Protein AF-A0A7M1T3M4-F1 (afdb_monomer_lite)

pLDDT: mean 90.88, std 13.57, range [42.56, 98.0]

Foldseek 3Di:
DALVVLLVVLQVDDPQVLLVVLLVPAPDPDDDPVVVSNQVSSLVSLVVVVQAAPPQRDPNTGDSPARWDRDPRYIDGPDPPPPPDDD

Secondary structure (DSSP, 8-state):
--HHHHHHHHTTS-HHHHHHHHHHHTT-----HHHHHHHHHHHHHHHHTT-B-TTTEETTEE--SS-EEEETTEEEE----------

Sequence (87 aa):
MTYEEYRAKLRPLTNEELIGKINQEVGKPGWVAARGRYLSALRETVLERGIDGGEAVKTTGLSLKYKVKLVGNRIVQLKESGEFGQI

Radius of gyration: 13.98 Å; chains: 1; bounding box: 34×33×37 Å

Structure (mmCIF, N/CA/C/O backbone):
data_AF-A0A7M1T3M4-F1
#
_entry.id   AF-A0A7M1T3M4-F1
#
loop_
_atom_site.group_PDB
_atom_site.id
_atom_site.type_symbol
_atom_site.label_atom_id
_atom_site.label_alt_id
_atom_site.label_comp_id
_atom_site.label_asym_id
_atom_site.label_entity_id
_atom_site.label_seq_id
_atom_site.pdbx_PDB_ins_code
_atom_site.Cartn_x
_atom_site.Cartn_y
_atom_site.Cartn_z
_atom_site.occupancy
_atom_site.B_iso_or_equiv
_atom_site.auth_seq_id
_atom_site.auth_comp_id
_atom_site.auth_asym_id
_atom_site.auth_atom_id
_atom_site.pdbx_PDB_model_num
ATOM 1 N N . MET A 1 1 ? 13.211 2.787 -11.242 1.00 83.69 1 MET A N 1
ATOM 2 C CA . MET A 1 1 ? 12.533 1.526 -10.905 1.00 83.69 1 MET A CA 1
ATOM 3 C C . MET A 1 1 ? 11.253 1.416 -11.717 1.00 83.69 1 MET A C 1
ATOM 5 O O . MET A 1 1 ? 10.493 2.387 -11.803 1.00 83.69 1 MET A O 1
ATOM 9 N N . THR A 1 2 ? 11.075 0.295 -12.397 1.00 95.81 2 THR A N 1
ATOM 10 C CA . THR A 1 2 ? 9.900 -0.041 -13.198 1.00 95.81 2 THR A CA 1
ATOM 11 C C . THR A 1 2 ? 8.806 -0.635 -12.310 1.00 95.81 2 THR A C 1
ATOM 13 O O . THR A 1 2 ? 9.020 -0.916 -11.132 1.00 95.81 2 THR A O 1
ATOM 16 N N . TYR A 1 3 ? 7.611 -0.798 -12.872 1.00 95.38 3 TYR A N 1
ATOM 17 C CA . TYR A 1 3 ? 6.505 -1.476 -12.197 1.00 95.38 3 TYR A CA 1
ATOM 18 C C . TYR A 1 3 ? 6.865 -2.928 -11.816 1.00 95.38 3 TYR A C 1
ATOM 20 O O . TYR A 1 3 ? 6.665 -3.321 -10.668 1.00 95.38 3 TYR A O 1
ATOM 28 N N . GLU A 1 4 ? 7.485 -3.681 -12.730 1.00 96.19 4 GLU A N 1
ATOM 29 C CA . GLU A 1 4 ? 7.885 -5.078 -12.497 1.00 96.19 4 GLU A CA 1
ATOM 30 C C . GLU A 1 4 ? 8.943 -5.216 -11.396 1.00 96.19 4 GLU A C 1
ATOM 32 O O . GLU A 1 4 ? 8.868 -6.110 -10.555 1.00 96.19 4 GLU A O 1
ATOM 37 N N . GLU A 1 5 ? 9.899 -4.287 -11.326 1.00 96.94 5 GLU A N 1
ATOM 38 C CA . GLU A 1 5 ? 10.897 -4.278 -10.252 1.00 96.94 5 GLU A CA 1
ATOM 39 C C . GLU A 1 5 ? 10.260 -4.025 -8.877 1.00 96.94 5 GLU A C 1
ATOM 41 O O . GLU A 1 5 ? 10.686 -4.611 -7.879 1.00 96.94 5 GLU A O 1
ATOM 46 N N . TYR A 1 6 ? 9.226 -3.177 -8.800 1.00 97.50 6 TYR A N 1
ATOM 47 C CA . TYR A 1 6 ? 8.467 -2.992 -7.562 1.00 97.50 6 TYR A CA 1
ATOM 48 C C . TYR A 1 6 ? 7.672 -4.246 -7.199 1.00 97.50 6 TYR A C 1
ATOM 50 O O . TYR A 1 6 ? 7.726 -4.682 -6.052 1.00 97.50 6 TYR A O 1
ATOM 58 N N . ARG A 1 7 ? 6.994 -4.868 -8.167 1.00 96.00 7 ARG A N 1
ATOM 59 C CA . ARG A 1 7 ? 6.266 -6.132 -7.975 1.00 96.00 7 ARG A CA 1
ATOM 60 C C . ARG A 1 7 ? 7.164 -7.238 -7.441 1.00 96.00 7 ARG A C 1
ATOM 62 O O . ARG A 1 7 ? 6.824 -7.866 -6.442 1.00 96.00 7 ARG A O 1
ATOM 69 N N . ALA A 1 8 ? 8.336 -7.428 -8.045 1.00 96.12 8 ALA A N 1
ATOM 70 C CA . ALA A 1 8 ? 9.309 -8.423 -7.607 1.00 96.12 8 ALA A CA 1
ATOM 71 C C . ALA A 1 8 ? 9.735 -8.217 -6.142 1.00 96.12 8 ALA A C 1
ATOM 73 O O . ALA A 1 8 ? 9.897 -9.190 -5.408 1.00 96.12 8 ALA A O 1
ATOM 74 N N . LYS A 1 9 ? 9.852 -6.958 -5.696 1.00 96.75 9 LYS A N 1
ATOM 75 C CA . LYS A 1 9 ? 10.184 -6.605 -4.306 1.00 96.75 9 LYS A CA 1
ATOM 76 C C . LYS A 1 9 ? 9.018 -6.747 -3.331 1.00 96.75 9 LYS A C 1
ATOM 78 O O . LYS A 1 9 ? 9.253 -7.014 -2.159 1.00 96.75 9 LYS A O 1
ATOM 83 N N . LEU A 1 10 ? 7.785 -6.547 -3.789 1.00 97.25 10 LEU A N 1
ATOM 84 C CA . LEU A 1 10 ? 6.584 -6.645 -2.955 1.00 97.25 10 LEU A CA 1
ATOM 85 C C . LEU A 1 10 ? 6.096 -8.089 -2.799 1.00 97.25 10 LEU A C 1
ATOM 87 O O . LEU A 1 10 ? 5.558 -8.443 -1.754 1.00 97.25 10 LEU A O 1
ATOM 91 N N . ARG A 1 11 ? 6.316 -8.941 -3.806 1.00 95.19 11 ARG A N 1
ATOM 92 C CA . ARG A 1 11 ? 5.891 -10.346 -3.804 1.00 95.19 11 ARG A CA 1
ATOM 93 C C . ARG A 1 11 ? 6.325 -11.147 -2.564 1.00 95.19 11 ARG A C 1
ATOM 95 O O . ARG A 1 11 ? 5.457 -11.835 -2.033 1.00 95.19 11 ARG A O 1
ATOM 102 N N . PRO A 1 12 ? 7.584 -11.077 -2.082 1.00 97.25 12 PRO A N 1
ATOM 103 C CA . PRO A 1 12 ? 8.018 -11.859 -0.923 1.00 97.25 12 PRO A CA 1
ATOM 104 C C . PRO A 1 12 ? 7.527 -11.317 0.427 1.00 97.25 12 PRO A C 1
ATOM 106 O O . PRO A 1 12 ? 7.732 -11.982 1.434 1.00 97.25 12 PRO A O 1
ATOM 109 N N . LEU A 1 13 ? 6.909 -10.130 0.475 1.00 97.69 13 LEU A N 1
ATOM 110 C CA . LEU A 1 13 ? 6.455 -9.538 1.736 1.00 97.69 13 LEU A CA 1
ATOM 111 C C . LEU A 1 13 ? 5.284 -10.320 2.334 1.00 97.69 13 LEU A C 1
ATOM 113 O O . LEU A 1 13 ? 4.397 -10.776 1.613 1.00 97.69 13 LEU A O 1
ATOM 117 N N . THR A 1 14 ? 5.209 -10.385 3.655 1.00 97.38 14 THR A N 1
ATOM 118 C CA . THR A 1 14 ? 4.004 -10.809 4.380 1.00 97.38 14 THR A CA 1
ATOM 119 C C . THR A 1 14 ? 2.848 -9.831 4.152 1.00 97.38 14 THR A C 1
ATOM 121 O O . THR A 1 14 ? 3.019 -8.735 3.604 1.00 97.38 14 THR A O 1
ATOM 124 N N . ASN A 1 15 ? 1.634 -10.224 4.534 1.00 96.81 15 ASN A N 1
ATOM 125 C CA . ASN A 1 15 ? 0.477 -9.343 4.406 1.00 96.81 15 ASN A CA 1
ATOM 126 C C . ASN A 1 15 ? 0.617 -8.120 5.322 1.00 96.81 15 ASN A C 1
ATOM 128 O O . ASN A 1 15 ? 0.333 -7.000 4.906 1.00 96.81 15 ASN A O 1
ATOM 132 N N . GLU A 1 16 ? 1.135 -8.310 6.530 1.00 96.19 16 GLU A N 1
ATOM 133 C CA . GLU A 1 16 ? 1.395 -7.259 7.509 1.00 96.19 16 GLU A CA 1
ATOM 134 C C . GLU A 1 16 ? 2.419 -6.247 6.979 1.00 96.19 16 GLU A C 1
ATOM 136 O O . GLU A 1 16 ? 2.207 -5.035 7.063 1.00 96.19 16 GLU A O 1
ATOM 141 N N . GLU A 1 17 ? 3.502 -6.725 6.362 1.00 98.00 17 GLU A N 1
ATOM 142 C CA . GLU A 1 17 ? 4.502 -5.860 5.732 1.00 98.00 17 GLU A CA 1
ATOM 143 C C . GLU A 1 17 ? 3.926 -5.091 4.542 1.00 98.00 17 GLU A C 1
ATOM 145 O O . GLU A 1 17 ? 4.201 -3.898 4.394 1.00 98.00 17 GLU A O 1
ATOM 150 N N . LEU A 1 18 ? 3.097 -5.738 3.716 1.00 97.69 18 LEU A N 1
ATOM 151 C CA . LEU A 1 18 ? 2.410 -5.093 2.597 1.00 97.69 18 LEU A CA 1
ATOM 152 C C . LEU A 1 18 ? 1.504 -3.950 3.084 1.00 97.69 18 LEU A C 1
ATOM 154 O O . LEU A 1 18 ? 1.556 -2.843 2.542 1.00 97.69 18 LEU A O 1
ATOM 158 N N . ILE A 1 19 ? 0.739 -4.176 4.156 1.00 97.62 19 ILE A N 1
ATOM 159 C CA . ILE A 1 19 ? -0.044 -3.127 4.824 1.00 97.62 19 ILE A CA 1
ATOM 160 C C . ILE A 1 19 ? 0.860 -2.014 5.360 1.00 97.62 19 ILE A C 1
ATOM 162 O O . ILE A 1 19 ? 0.564 -0.830 5.176 1.00 97.62 19 ILE A O 1
ATOM 166 N N . GLY A 1 20 ? 1.992 -2.368 5.969 1.00 97.75 20 GLY A N 1
ATOM 167 C CA . GLY A 1 20 ? 3.004 -1.411 6.409 1.00 97.75 20 GLY A CA 1
ATOM 168 C C . GLY A 1 20 ? 3.487 -0.508 5.270 1.00 97.75 20 GLY A C 1
ATOM 169 O O . GLY A 1 20 ? 3.564 0.710 5.441 1.00 97.75 20 GLY A O 1
ATOM 170 N N . LYS A 1 21 ? 3.737 -1.070 4.080 1.00 97.94 21 LYS A N 1
ATOM 171 C CA . LYS A 1 21 ? 4.128 -0.306 2.884 1.00 97.94 21 LYS A CA 1
ATOM 172 C C . LYS A 1 21 ? 3.040 0.646 2.396 1.00 97.94 21 LYS A C 1
ATOM 174 O O . LYS A 1 21 ? 3.368 1.771 2.027 1.00 97.94 21 LYS A O 1
ATOM 179 N N . ILE A 1 22 ? 1.769 0.243 2.432 1.00 96.94 22 ILE A N 1
ATOM 180 C CA . ILE A 1 22 ? 0.646 1.138 2.103 1.00 96.94 22 ILE A CA 1
ATOM 181 C C . ILE A 1 22 ? 0.589 2.297 3.105 1.00 96.94 22 ILE A C 1
ATOM 183 O O . ILE A 1 22 ? 0.517 3.460 2.711 1.00 96.94 22 ILE A O 1
ATOM 187 N N . ASN A 1 23 ? 0.702 2.002 4.400 1.00 97.56 23 ASN 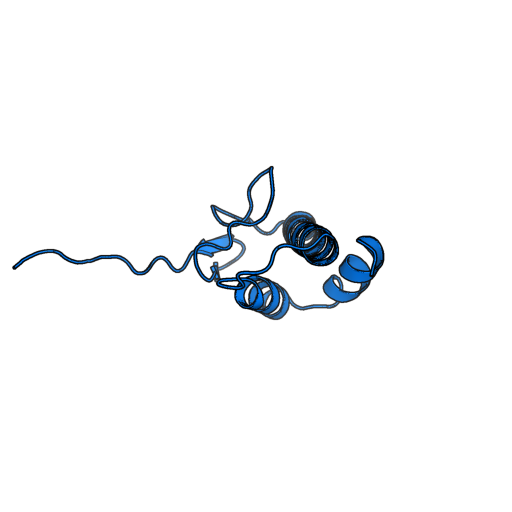A N 1
ATOM 188 C CA . ASN A 1 23 ? 0.672 3.013 5.457 1.00 97.56 23 ASN A CA 1
ATOM 189 C C . ASN A 1 23 ? 1.837 4.003 5.390 1.00 97.56 23 ASN A C 1
ATOM 191 O O . ASN A 1 23 ? 1.664 5.163 5.755 1.00 97.56 23 ASN A O 1
ATOM 195 N N . GLN A 1 24 ? 3.002 3.577 4.895 1.00 96.94 24 GLN A N 1
ATOM 196 C CA . GLN A 1 24 ? 4.130 4.471 4.629 1.00 96.94 24 GLN A CA 1
ATOM 197 C C . GLN A 1 24 ? 3.834 5.494 3.524 1.00 96.94 24 GLN A C 1
ATOM 199 O O . GLN A 1 24 ? 4.518 6.509 3.458 1.00 96.94 24 GLN A O 1
ATOM 204 N N . GLU A 1 25 ? 2.854 5.255 2.649 1.00 96.19 25 GLU A N 1
ATOM 205 C CA . GLU A 1 25 ? 2.484 6.178 1.570 1.00 96.19 25 GLU A CA 1
ATOM 206 C C . GLU A 1 25 ? 1.401 7.192 1.962 1.00 96.19 25 GLU A C 1
ATOM 208 O O . GLU A 1 25 ? 1.215 8.191 1.259 1.00 96.19 25 GLU A O 1
ATOM 213 N N . VAL A 1 26 ? 0.715 6.974 3.085 1.00 94.25 26 VAL A N 1
ATOM 214 C CA . VAL A 1 26 ? -0.301 7.887 3.627 1.00 94.25 26 VAL A CA 1
ATOM 215 C C . VAL A 1 26 ? 0.361 9.183 4.099 1.00 94.25 26 VAL A C 1
ATOM 217 O O . VAL A 1 26 ? 1.364 9.160 4.807 1.00 94.25 26 VAL A O 1
ATOM 220 N N . GLY A 1 27 ? -0.193 10.329 3.694 1.00 89.12 27 GLY A N 1
ATOM 221 C CA . GLY A 1 27 ? 0.310 11.655 4.079 1.00 89.12 27 GLY A CA 1
ATOM 222 C C . GLY A 1 27 ? 1.545 12.144 3.312 1.00 89.12 27 GLY A C 1
ATOM 223 O O . GLY A 1 27 ? 1.993 13.263 3.546 1.00 89.12 27 GLY A O 1
ATOM 224 N N . LYS A 1 28 ? 2.092 11.364 2.366 1.00 92.75 28 LYS A N 1
ATOM 225 C CA . LYS A 1 28 ? 3.200 11.831 1.516 1.00 92.75 28 LYS A CA 1
ATOM 226 C C . LYS A 1 28 ? 2.704 12.841 0.463 1.00 92.75 28 LYS A C 1
ATOM 228 O O . LYS A 1 28 ? 1.891 12.455 -0.387 1.00 92.75 28 LYS A O 1
ATOM 233 N N . PRO A 1 29 ? 3.219 14.090 0.454 1.00 84.75 29 PRO A N 1
ATOM 234 C CA . PRO A 1 29 ? 2.687 15.172 -0.382 1.00 84.75 29 PRO A CA 1
ATOM 235 C C . PRO A 1 29 ? 3.123 15.100 -1.855 1.00 84.75 29 PRO A C 1
ATOM 237 O O . PRO A 1 29 ? 2.440 15.624 -2.728 1.00 84.75 29 PRO A O 1
ATOM 240 N N . GLY A 1 30 ? 4.251 14.448 -2.159 1.00 86.75 30 GLY A N 1
ATOM 241 C CA . GLY A 1 30 ? 4.841 14.458 -3.503 1.00 86.75 30 GLY A CA 1
ATOM 242 C C . GLY A 1 30 ? 4.238 13.423 -4.454 1.00 86.75 30 GLY A C 1
ATOM 243 O O . GLY A 1 30 ? 4.163 12.238 -4.123 1.00 86.75 30 GLY A O 1
ATOM 244 N N . TRP A 1 31 ? 3.869 13.842 -5.667 1.00 88.94 31 TRP A N 1
ATOM 245 C CA . TRP A 1 31 ? 3.454 12.945 -6.748 1.00 88.94 31 TRP A CA 1
ATOM 246 C C . TRP A 1 31 ? 4.515 12.899 -7.849 1.00 88.94 31 TRP A C 1
ATOM 248 O O . TRP A 1 31 ? 4.821 13.909 -8.473 1.00 88.94 31 TRP A O 1
ATOM 258 N N . VAL A 1 32 ? 5.076 11.714 -8.095 1.00 93.44 32 VAL A N 1
ATOM 259 C CA . VAL A 1 32 ? 6.048 11.471 -9.171 1.00 93.44 32 VAL A CA 1
ATOM 260 C C . VAL A 1 32 ? 5.716 10.165 -9.883 1.00 93.44 32 VAL A C 1
ATOM 262 O O . VAL A 1 32 ? 5.130 9.259 -9.288 1.00 93.44 32 VAL A O 1
ATOM 265 N N . ALA A 1 33 ? 6.138 10.024 -11.142 1.00 94.75 33 ALA A N 1
ATOM 266 C CA . ALA A 1 33 ? 5.842 8.837 -11.951 1.00 94.75 33 ALA A CA 1
ATOM 267 C C . ALA A 1 33 ? 6.293 7.522 -11.283 1.00 94.75 33 ALA A C 1
ATOM 269 O O . ALA A 1 33 ? 5.579 6.522 -11.330 1.00 94.75 33 ALA A O 1
ATOM 270 N N . ALA A 1 34 ? 7.449 7.528 -10.608 1.00 95.06 34 ALA A N 1
ATOM 271 C CA . ALA A 1 34 ? 7.931 6.370 -9.854 1.00 95.06 34 ALA A CA 1
ATOM 272 C C . ALA A 1 34 ? 6.980 5.976 -8.708 1.00 95.06 34 ALA A C 1
ATOM 274 O O . ALA A 1 34 ? 6.712 4.792 -8.519 1.00 95.06 34 ALA A O 1
ATOM 275 N N . ARG A 1 35 ? 6.414 6.962 -7.999 1.00 95.19 35 ARG A N 1
ATOM 276 C CA . ARG A 1 35 ? 5.423 6.735 -6.940 1.00 95.19 35 ARG A CA 1
ATOM 277 C C . ARG A 1 35 ? 4.138 6.153 -7.518 1.00 95.19 35 ARG A C 1
ATOM 279 O O . ARG A 1 35 ? 3.631 5.187 -6.968 1.00 95.19 35 ARG A O 1
ATOM 286 N N . GLY A 1 36 ? 3.665 6.667 -8.654 1.00 95.12 36 GLY A N 1
ATOM 287 C CA . GLY A 1 36 ? 2.505 6.101 -9.352 1.00 95.12 36 GLY A CA 1
ATOM 288 C C . GLY A 1 36 ? 2.684 4.609 -9.654 1.00 95.12 36 GLY A C 1
ATOM 289 O O . GLY A 1 36 ? 1.845 3.800 -9.272 1.00 95.12 36 GLY A O 1
ATOM 290 N N . ARG A 1 37 ? 3.831 4.223 -10.233 1.00 96.25 37 ARG A N 1
ATOM 291 C CA . ARG A 1 37 ? 4.156 2.808 -10.506 1.00 96.25 37 ARG A CA 1
ATOM 292 C C . ARG A 1 37 ? 4.222 1.964 -9.234 1.00 96.25 37 ARG A C 1
ATOM 294 O O . ARG A 1 37 ? 3.734 0.839 -9.233 1.00 96.25 37 ARG A O 1
ATOM 301 N N . TYR A 1 38 ? 4.812 2.497 -8.166 1.00 97.38 38 TYR A N 1
ATOM 302 C CA . TYR A 1 38 ? 4.901 1.808 -6.880 1.00 97.38 38 TYR A CA 1
ATOM 303 C C . TYR A 1 38 ? 3.521 1.567 -6.253 1.00 97.38 38 TYR A C 1
ATOM 305 O O . TYR A 1 38 ? 3.236 0.463 -5.797 1.00 97.38 38 TYR A O 1
ATOM 313 N N . LEU A 1 39 ? 2.637 2.567 -6.286 1.00 96.75 39 LEU A N 1
ATOM 314 C CA . LEU A 1 39 ? 1.266 2.447 -5.784 1.00 96.75 39 LEU A CA 1
ATOM 315 C C . LEU A 1 39 ? 0.437 1.460 -6.612 1.00 96.75 39 LEU A C 1
ATOM 317 O O . LEU A 1 39 ? -0.316 0.675 -6.036 1.00 96.75 39 LEU A O 1
ATOM 321 N N . SER A 1 40 ? 0.603 1.449 -7.938 1.00 96.38 40 SER A N 1
ATOM 322 C CA . SER A 1 40 ? -0.004 0.425 -8.793 1.00 96.38 40 SER A CA 1
ATOM 323 C C . SER A 1 40 ? 0.505 -0.971 -8.434 1.00 96.38 40 SER A C 1
ATOM 325 O O . SER A 1 40 ? -0.294 -1.886 -8.290 1.00 96.38 40 SER A O 1
ATOM 327 N N . ALA A 1 41 ? 1.811 -1.137 -8.212 1.00 97.56 41 ALA A N 1
ATOM 328 C CA . ALA A 1 41 ? 2.376 -2.419 -7.793 1.00 97.56 41 ALA A CA 1
ATOM 329 C C . ALA A 1 41 ? 1.805 -2.893 -6.444 1.00 97.56 41 ALA A C 1
ATOM 331 O O . ALA A 1 41 ? 1.405 -4.048 -6.335 1.00 97.56 41 ALA A O 1
ATOM 332 N N . LEU A 1 42 ? 1.688 -2.001 -5.450 1.00 97.69 42 LEU A N 1
ATOM 333 C CA . LEU A 1 42 ? 1.044 -2.307 -4.166 1.00 97.69 42 LEU A CA 1
ATOM 334 C C . LEU A 1 42 ? -0.408 -2.758 -4.349 1.00 97.69 42 LEU A C 1
ATOM 336 O O . LEU A 1 42 ? -0.807 -3.770 -3.777 1.00 97.69 42 LEU A O 1
ATOM 340 N N . ARG A 1 43 ? -1.186 -2.029 -5.160 1.00 97.25 43 ARG A N 1
ATOM 341 C CA . ARG A 1 43 ? -2.578 -2.370 -5.472 1.00 97.25 43 ARG A CA 1
ATOM 342 C C . ARG A 1 43 ? -2.690 -3.772 -6.058 1.00 97.25 43 ARG A C 1
ATOM 344 O O . ARG A 1 43 ? -3.471 -4.574 -5.559 1.00 97.25 43 ARG A O 1
ATOM 351 N N . GLU A 1 44 ? -1.923 -4.055 -7.103 1.00 96.31 44 GLU A N 1
ATOM 352 C CA . GLU A 1 44 ? -2.005 -5.342 -7.789 1.00 96.31 44 GLU A CA 1
ATOM 353 C C . GLU A 1 44 ? -1.568 -6.489 -6.876 1.00 96.31 44 GLU A C 1
ATOM 355 O O . GLU A 1 44 ? -2.230 -7.516 -6.843 1.00 96.31 44 GLU A O 1
ATOM 360 N N . THR A 1 45 ? -0.530 -6.308 -6.052 1.00 96.69 45 THR A N 1
ATOM 361 C CA . THR A 1 45 ? -0.127 -7.339 -5.082 1.00 96.69 45 THR A CA 1
ATOM 362 C C . THR A 1 45 ? -1.216 -7.630 -4.043 1.00 96.69 45 THR A C 1
ATOM 364 O O . THR A 1 45 ? -1.366 -8.779 -3.639 1.00 96.69 45 THR A O 1
ATOM 367 N N . VAL A 1 46 ? -2.001 -6.632 -3.618 1.00 96.56 46 VAL A N 1
ATOM 368 C CA . VAL A 1 46 ? -3.166 -6.860 -2.740 1.00 96.56 46 VAL A CA 1
ATOM 369 C C . VAL A 1 46 ? -4.227 -7.703 -3.456 1.00 96.56 46 VAL A C 1
ATOM 371 O O . VAL A 1 46 ? -4.711 -8.684 -2.892 1.00 96.56 46 VAL A O 1
ATOM 374 N N . LEU A 1 47 ? -4.557 -7.355 -4.703 1.00 95.19 47 LEU A N 1
ATOM 375 C CA . LEU A 1 47 ? -5.586 -8.046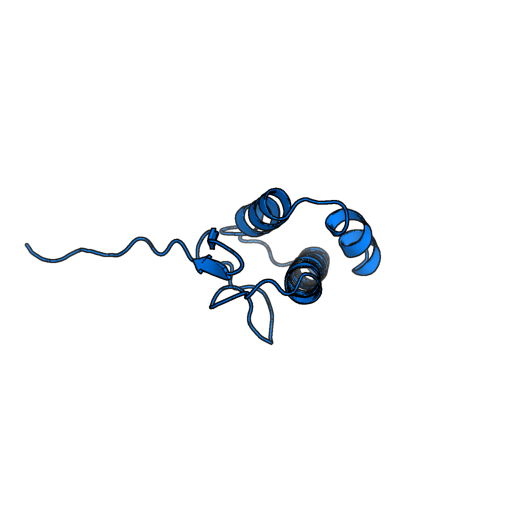 -5.486 1.00 95.19 47 LEU A CA 1
ATOM 376 C C . LEU A 1 47 ? -5.191 -9.482 -5.847 1.00 95.19 47 LEU A C 1
ATOM 378 O O . LEU A 1 47 ? -6.006 -10.390 -5.719 1.00 95.19 47 LEU A O 1
ATOM 382 N N . GLU A 1 48 ? -3.936 -9.709 -6.232 1.00 95.94 48 GLU A N 1
ATOM 383 C CA . GLU A 1 48 ? -3.410 -11.044 -6.551 1.00 95.94 48 GLU A CA 1
ATOM 384 C C . GLU A 1 48 ? -3.448 -12.003 -5.365 1.00 95.94 48 GLU A C 1
ATOM 386 O O . GLU A 1 48 ? -3.590 -13.209 -5.546 1.00 95.94 48 GLU A O 1
ATOM 391 N N . ARG A 1 49 ? -3.340 -11.472 -4.144 1.00 95.12 49 ARG A N 1
ATOM 392 C CA . ARG A 1 49 ? -3.450 -12.258 -2.910 1.00 95.12 49 ARG A CA 1
ATOM 393 C C . ARG A 1 49 ? -4.897 -12.552 -2.517 1.00 95.12 49 ARG A C 1
ATOM 395 O O . ARG A 1 49 ? -5.117 -13.179 -1.487 1.00 95.12 49 ARG A O 1
ATOM 402 N N . GLY A 1 50 ? -5.877 -12.084 -3.293 1.00 95.56 50 GLY A N 1
ATOM 403 C CA . GLY A 1 50 ? -7.295 -12.227 -2.971 1.00 95.56 50 GLY A CA 1
ATOM 404 C C . GLY A 1 50 ? -7.712 -11.455 -1.718 1.00 95.56 50 GLY A C 1
ATOM 405 O O . GLY A 1 50 ? -8.728 -11.790 -1.112 1.00 95.56 50 GLY A O 1
ATOM 406 N N . ILE A 1 51 ? -6.934 -10.448 -1.305 1.00 96.44 51 ILE A N 1
ATOM 407 C CA . ILE A 1 51 ? -7.264 -9.602 -0.158 1.00 96.44 51 ILE A CA 1
ATOM 408 C C . ILE A 1 51 ? -8.376 -8.646 -0.582 1.00 96.44 51 ILE A C 1
ATOM 410 O O . ILE A 1 51 ? -8.257 -7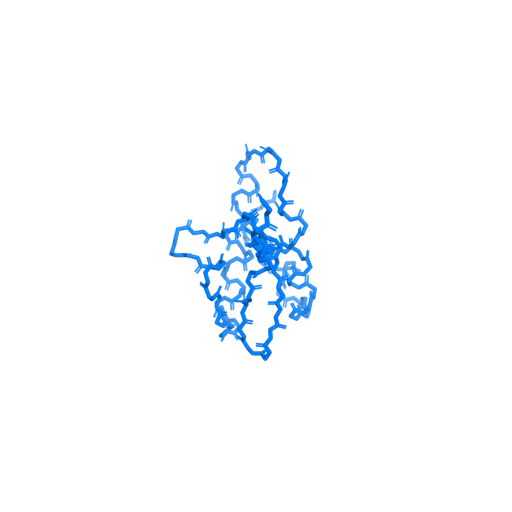.916 -1.569 1.00 96.44 51 ILE A O 1
ATOM 414 N N . ASP A 1 52 ? -9.449 -8.609 0.199 1.00 96.56 52 ASP A N 1
ATOM 415 C CA . ASP A 1 52 ? -10.532 -7.660 0.001 1.00 96.56 52 ASP A CA 1
ATOM 416 C C . ASP A 1 52 ? -10.045 -6.253 0.360 1.00 96.56 52 ASP A C 1
ATOM 418 O O . ASP A 1 52 ? -9.848 -5.897 1.521 1.00 96.56 52 ASP A O 1
ATOM 422 N N . GLY A 1 53 ? -9.813 -5.434 -0.659 1.00 93.31 53 GLY A N 1
ATOM 423 C CA . GLY A 1 53 ? -9.222 -4.116 -0.486 1.00 93.31 53 GLY A CA 1
ATOM 424 C C . GLY A 1 53 ? -10.158 -3.041 0.085 1.00 93.31 53 GLY A C 1
ATOM 425 O O . GLY A 1 53 ? -9.699 -1.924 0.349 1.00 93.31 53 GLY A O 1
ATOM 426 N N . GLY A 1 54 ? -11.444 -3.352 0.287 1.00 94.38 54 GLY A N 1
ATOM 427 C CA . GLY A 1 54 ? -12.430 -2.430 0.848 1.00 94.38 54 GLY A CA 1
ATOM 428 C C . GLY A 1 54 ? -12.439 -1.054 0.169 1.00 94.38 54 GLY A C 1
ATOM 429 O O . GLY A 1 54 ? -12.296 -0.931 -1.042 1.00 94.38 54 GLY A O 1
ATOM 430 N N . GLU A 1 55 ? -12.576 0.017 0.955 1.00 93.94 55 GLU A N 1
ATOM 431 C CA . GLU A 1 55 ? -12.527 1.393 0.427 1.00 93.94 55 GLU A CA 1
ATOM 432 C C . GLU A 1 55 ? -11.104 1.869 0.076 1.00 93.94 55 GLU A C 1
ATOM 434 O O . GLU A 1 55 ? -10.926 2.909 -0.570 1.00 93.94 55 GLU A O 1
ATOM 439 N N . ALA A 1 56 ? -10.077 1.156 0.550 1.00 94.56 56 ALA A N 1
ATOM 440 C CA . ALA A 1 56 ? -8.678 1.520 0.354 1.00 94.56 56 ALA A CA 1
ATOM 441 C C . ALA A 1 56 ? -8.168 1.154 -1.042 1.00 94.56 56 ALA A C 1
ATOM 443 O O . ALA A 1 56 ? -7.318 1.864 -1.575 1.00 94.56 56 ALA A O 1
ATOM 444 N N . VAL A 1 57 ? -8.705 0.101 -1.657 1.00 95.25 57 VAL A N 1
ATOM 445 C CA . VAL A 1 57 ? -8.356 -0.312 -3.018 1.00 95.25 57 VAL A CA 1
ATOM 446 C C . VAL A 1 57 ? -9.507 0.012 -3.959 1.00 95.25 57 VAL A C 1
ATOM 448 O O . VAL A 1 57 ? -10.560 -0.612 -3.920 1.00 95.25 57 VAL A O 1
ATOM 451 N N . LYS A 1 58 ? -9.299 0.989 -4.840 1.00 93.06 58 LYS A N 1
ATOM 452 C CA . LYS A 1 58 ? -10.270 1.399 -5.861 1.00 93.06 58 LYS A CA 1
ATOM 453 C C . LYS A 1 58 ? -9.833 0.902 -7.229 1.00 93.06 58 LYS A C 1
ATOM 455 O O . LYS A 1 58 ? -8.668 0.571 -7.430 1.00 93.06 58 LYS A O 1
ATOM 460 N N . THR A 1 59 ? -10.733 0.909 -8.207 1.00 88.00 59 THR A N 1
ATOM 461 C CA . THR A 1 59 ? -10.402 0.581 -9.608 1.00 88.00 59 THR A CA 1
ATOM 462 C C . THR A 1 59 ? -9.275 1.458 -10.156 1.00 88.00 59 THR A C 1
ATOM 464 O O . THR A 1 59 ? -8.425 0.985 -10.897 1.00 88.00 59 THR A O 1
ATOM 467 N N . THR A 1 60 ? -9.231 2.723 -9.738 1.00 88.38 60 THR A N 1
ATOM 468 C CA . THR A 1 60 ? -8.283 3.727 -10.237 1.00 88.38 60 THR A CA 1
ATOM 469 C C . THR A 1 60 ? -6.988 3.839 -9.427 1.00 88.38 60 THR A C 1
ATOM 471 O O . THR A 1 60 ? -6.091 4.571 -9.835 1.00 88.38 60 THR A O 1
ATOM 474 N N . GLY A 1 61 ? -6.861 3.154 -8.284 1.00 92.62 61 GLY A N 1
ATOM 475 C CA . GLY A 1 61 ? -5.668 3.248 -7.438 1.00 92.62 61 GLY A CA 1
ATOM 476 C C . GLY A 1 61 ? -5.920 2.965 -5.958 1.00 92.62 61 GLY A C 1
ATOM 477 O O . GLY A 1 61 ? -6.962 2.436 -5.573 1.00 92.62 61 GLY A O 1
ATOM 478 N N . LEU A 1 62 ? -4.953 3.340 -5.118 1.00 93.94 62 LEU A N 1
ATOM 479 C CA . LEU A 1 62 ? -5.051 3.249 -3.660 1.00 93.94 62 LEU A CA 1
ATOM 480 C C . LEU A 1 62 ? -5.562 4.562 -3.062 1.00 93.94 62 LEU A C 1
ATOM 482 O O . LEU A 1 62 ? -5.078 5.645 -3.393 1.00 93.94 62 LEU A O 1
ATOM 486 N N . SER A 1 63 ? -6.513 4.472 -2.136 1.00 93.94 63 SER A N 1
ATOM 487 C CA . SER A 1 63 ? -6.886 5.596 -1.286 1.00 93.94 63 SER A CA 1
ATOM 488 C C . SER A 1 63 ? -5.870 5.737 -0.157 1.00 93.94 63 SER A C 1
ATOM 490 O O . SER A 1 63 ? -5.795 4.895 0.730 1.00 93.94 63 SER A O 1
ATOM 492 N N . LEU A 1 64 ? -5.110 6.831 -0.183 1.00 94.06 64 LEU A N 1
ATOM 493 C CA . LEU A 1 64 ? -4.089 7.159 0.819 1.00 94.06 64 LEU A CA 1
ATOM 494 C C . LEU A 1 64 ? -4.571 8.226 1.815 1.00 94.06 64 LEU A C 1
ATOM 496 O O . LEU A 1 64 ? -3.760 8.951 2.386 1.00 94.06 64 LEU A O 1
ATOM 500 N N . LYS A 1 65 ? -5.895 8.364 1.978 1.00 92.81 65 LYS A N 1
ATOM 501 C CA . LYS A 1 65 ? -6.504 9.374 2.859 1.00 92.81 65 LYS A CA 1
ATOM 502 C C . LYS A 1 65 ? -6.331 9.020 4.337 1.00 92.81 65 LYS A C 1
ATOM 504 O O . LYS A 1 65 ? -6.119 9.905 5.155 1.00 92.81 65 LYS A O 1
ATOM 509 N N . TYR A 1 66 ? -6.408 7.733 4.658 1.00 95.81 66 TYR A N 1
ATOM 510 C CA . TYR A 1 66 ? -6.289 7.214 6.014 1.00 95.81 66 TYR A CA 1
ATOM 511 C C . TYR A 1 66 ? -5.328 6.032 6.024 1.00 95.81 66 TYR A C 1
ATOM 513 O O . TYR A 1 66 ? -5.194 5.325 5.022 1.00 95.81 66 TYR A O 1
ATOM 521 N N . LYS A 1 67 ? -4.688 5.798 7.173 1.00 96.94 67 LYS A N 1
ATOM 522 C CA . LYS A 1 67 ? -3.980 4.538 7.415 1.00 96.94 67 LYS A CA 1
ATOM 523 C C . LYS A 1 67 ? -4.964 3.375 7.362 1.00 96.94 67 LYS A C 1
ATOM 525 O O . LYS A 1 67 ? -6.165 3.550 7.552 1.00 96.94 67 LYS A O 1
ATOM 530 N N . VAL A 1 68 ? -4.451 2.184 7.115 1.00 96.94 68 VAL A N 1
ATOM 531 C CA . VAL A 1 68 ? -5.231 0.964 6.971 1.00 96.94 68 VAL A CA 1
ATOM 532 C C . VAL A 1 68 ? -4.687 -0.143 7.865 1.00 96.94 68 VAL A C 1
ATOM 534 O O . VAL A 1 68 ? -3.509 -0.150 8.228 1.00 96.94 68 VAL A O 1
ATOM 537 N N . LYS A 1 69 ? -5.547 -1.098 8.204 1.00 97.12 69 LYS A N 1
ATOM 538 C CA . LYS A 1 69 ? -5.175 -2.369 8.834 1.00 97.12 69 LYS A CA 1
ATOM 539 C C . LYS A 1 69 ? -5.807 -3.531 8.076 1.00 97.12 69 LYS A C 1
ATOM 541 O O . LYS A 1 69 ? -6.847 -3.352 7.442 1.00 97.12 69 LYS A O 1
ATOM 546 N N . LEU A 1 70 ? -5.199 -4.709 8.173 1.00 97.19 70 LEU A N 1
ATOM 547 C CA . LEU A 1 70 ? -5.809 -5.956 7.723 1.00 97.19 70 LEU A CA 1
ATOM 548 C C . LEU A 1 70 ? -6.604 -6.567 8.881 1.00 97.19 70 LEU A C 1
ATOM 550 O O . LEU A 1 70 ? -6.076 -6.719 9.981 1.00 97.19 70 LEU A O 1
ATOM 554 N N . VAL A 1 71 ? -7.876 -6.881 8.647 1.00 96.00 71 VAL A N 1
ATOM 555 C CA . VAL A 1 71 ? -8.748 -7.582 9.598 1.00 96.00 71 VAL A CA 1
ATOM 556 C C . VAL A 1 71 ? -9.277 -8.826 8.898 1.00 96.00 71 VAL A C 1
ATOM 558 O O . VAL A 1 71 ? -10.057 -8.726 7.950 1.00 96.00 71 VAL A O 1
ATOM 561 N N . GLY A 1 72 ? -8.814 -10.001 9.328 1.00 94.56 72 GLY A N 1
ATOM 562 C CA . GLY A 1 72 ? -9.028 -11.237 8.578 1.00 94.56 72 GLY A CA 1
ATOM 563 C C . GLY A 1 72 ? -8.408 -11.117 7.184 1.00 94.56 72 GLY A C 1
ATOM 564 O O . GLY A 1 72 ? -7.200 -10.952 7.061 1.00 94.56 72 GLY A O 1
ATOM 565 N N . ASN A 1 73 ? -9.243 -11.137 6.145 1.00 95.56 73 ASN A N 1
ATOM 566 C CA . ASN A 1 73 ? -8.816 -10.976 4.752 1.00 95.56 73 ASN A CA 1
ATOM 567 C C . ASN A 1 73 ? -9.240 -9.627 4.130 1.00 95.56 73 ASN A C 1
ATOM 569 O O . ASN A 1 73 ? -9.214 -9.479 2.911 1.00 95.56 73 ASN A O 1
ATOM 573 N N . ARG A 1 74 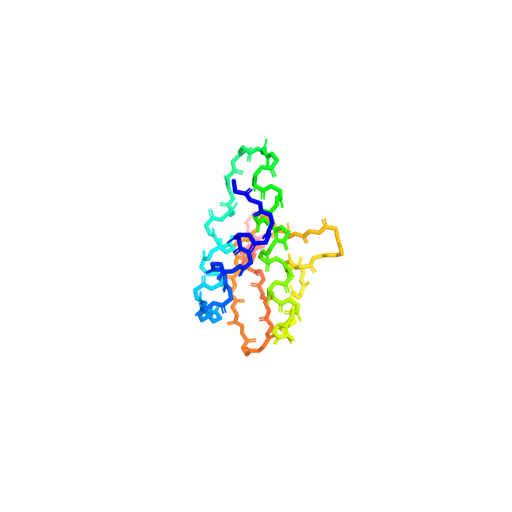? -9.668 -8.645 4.939 1.00 96.56 74 ARG A N 1
ATOM 574 C CA . ARG A 1 74 ? -10.168 -7.350 4.448 1.00 96.56 74 ARG A CA 1
ATOM 575 C C . ARG A 1 74 ? -9.364 -6.165 4.975 1.00 96.56 74 ARG A C 1
ATOM 577 O O . ARG A 1 74 ? -9.090 -6.062 6.171 1.00 96.56 74 ARG A O 1
ATOM 584 N N . ILE A 1 75 ? -9.035 -5.233 4.086 1.00 97.19 75 ILE A N 1
ATOM 585 C CA . ILE A 1 75 ? -8.410 -3.951 4.412 1.00 97.19 75 ILE A CA 1
ATOM 586 C C . ILE A 1 75 ? -9.476 -2.971 4.907 1.00 97.19 75 ILE A C 1
ATOM 588 O O . ILE A 1 75 ? -10.460 -2.682 4.225 1.00 97.19 75 ILE A O 1
ATOM 592 N N . VAL A 1 76 ? -9.246 -2.417 6.097 1.00 96.19 76 VAL A N 1
ATOM 593 C CA . VAL A 1 76 ? -10.123 -1.432 6.739 1.00 96.19 76 VAL A CA 1
ATOM 594 C C . VAL A 1 76 ? -9.357 -0.134 6.961 1.00 96.19 76 VAL A C 1
ATOM 596 O O . VAL A 1 76 ? -8.254 -0.142 7.508 1.00 96.19 76 VAL A O 1
ATOM 599 N N . GLN A 1 77 ? -9.948 0.988 6.545 1.00 95.56 77 GLN A N 1
ATOM 600 C CA . GLN A 1 77 ? -9.405 2.320 6.804 1.00 95.56 77 GLN A CA 1
ATOM 601 C C . GLN A 1 77 ? -9.618 2.711 8.268 1.00 95.56 77 GLN A C 1
ATOM 603 O O . GLN A 1 77 ? -10.728 2.628 8.791 1.00 95.56 77 GLN A O 1
ATOM 608 N N . LEU A 1 78 ? -8.553 3.184 8.907 1.00 94.12 78 LEU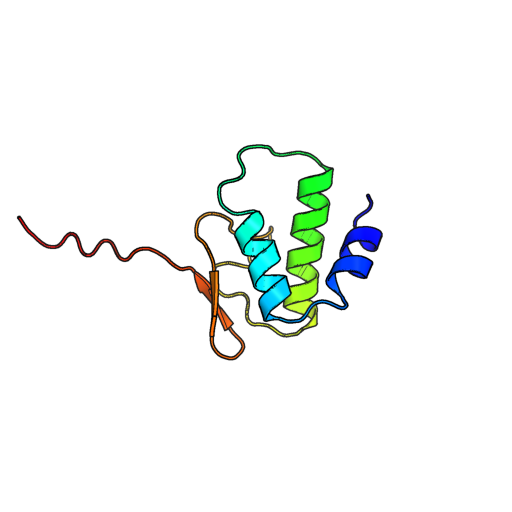 A N 1
ATOM 609 C CA . LEU A 1 78 ? -8.553 3.776 10.238 1.00 94.12 78 LEU A CA 1
ATOM 610 C C . LEU A 1 78 ? -9.022 5.227 10.124 1.00 94.12 78 LEU A C 1
ATOM 612 O O . LEU A 1 78 ? -8.234 6.167 10.214 1.00 94.12 78 LEU A O 1
ATOM 616 N N . LYS A 1 79 ? -10.315 5.392 9.840 1.00 88.44 79 LYS A N 1
ATOM 617 C CA . LYS A 1 79 ? -10.992 6.673 10.016 1.00 88.44 79 LYS A CA 1
ATOM 618 C C . LYS A 1 79 ? -10.999 6.915 11.522 1.00 88.44 79 LYS A C 1
ATOM 620 O O . LYS A 1 79 ? -11.526 6.076 12.249 1.00 88.44 79 LYS A O 1
ATOM 625 N N . GLU A 1 80 ? -10.406 8.006 11.997 1.00 66.50 80 GLU A N 1
ATOM 626 C CA . GLU A 1 80 ? -10.791 8.487 13.320 1.00 66.50 80 GLU A CA 1
ATOM 627 C C . GLU A 1 80 ? -12.283 8.779 13.211 1.00 66.50 80 GLU A C 1
ATOM 629 O O . GLU A 1 80 ? -12.710 9.630 12.425 1.00 66.50 80 GLU A O 1
ATOM 634 N N . SER A 1 81 ? -13.088 7.961 13.881 1.00 52.91 81 SER A N 1
ATOM 635 C CA . SER A 1 81 ? -14.473 8.286 14.141 1.00 52.91 81 SER A CA 1
ATOM 636 C C . SER A 1 81 ? -14.442 9.644 14.819 1.00 52.91 81 SER A C 1
ATOM 638 O O . SER A 1 81 ? -14.027 9.763 15.968 1.00 52.91 81 SER A O 1
ATOM 640 N N . GLY A 1 82 ? -14.837 10.677 14.080 1.00 50.41 82 GLY A N 1
ATOM 641 C CA . GLY A 1 82 ? -15.315 11.905 14.678 1.00 50.41 82 GLY A CA 1
ATOM 642 C C . GLY A 1 82 ? -16.595 11.578 15.434 1.00 50.41 82 GLY A C 1
ATOM 643 O O . GLY A 1 82 ? -17.679 11.918 14.978 1.00 50.41 82 GLY A O 1
ATOM 644 N N . GLU A 1 83 ? -16.474 10.913 16.580 1.00 44.12 83 GLU A N 1
ATOM 645 C CA . GLU A 1 83 ? -17.390 11.124 17.689 1.00 44.12 83 GLU A CA 1
ATOM 646 C C . GLU A 1 83 ? -17.055 12.500 18.276 1.00 44.12 83 GLU A C 1
ATOM 648 O O . GLU A 1 83 ? -16.503 12.629 19.359 1.00 44.12 83 GLU A O 1
ATOM 653 N N . PHE A 1 84 ? -17.369 13.555 17.525 1.00 49.16 84 PHE A N 1
ATOM 654 C CA . PHE A 1 84 ? -17.698 14.841 18.126 1.00 49.16 84 PHE A CA 1
ATOM 655 C C . PHE A 1 84 ? -19.218 14.937 18.135 1.00 49.16 84 PHE A C 1
ATOM 657 O O . PHE A 1 84 ? -19.838 15.691 17.389 1.00 49.16 84 PHE A O 1
ATOM 664 N N . GLY A 1 85 ? -19.813 14.081 18.964 1.00 47.53 85 GLY A N 1
ATOM 665 C CA . GLY A 1 85 ? -21.093 14.378 19.573 1.00 47.53 85 GLY A CA 1
ATOM 666 C C . GLY A 1 85 ? -20.857 15.328 20.746 1.00 47.53 85 GLY A C 1
ATOM 667 O O . GLY A 1 85 ? -20.077 15.006 21.633 1.00 47.53 85 GLY A O 1
ATOM 668 N N . GLN A 1 86 ? -21.563 16.460 20.711 1.00 42.56 86 GLN A N 1
ATOM 669 C CA . GLN A 1 86 ? -21.891 17.363 21.822 1.00 42.56 86 GLN A CA 1
ATOM 670 C C . GLN A 1 86 ? -20.750 18.051 22.591 1.00 42.56 86 GLN A C 1
ATOM 672 O O . GLN A 1 86 ? -20.100 17.458 23.445 1.00 42.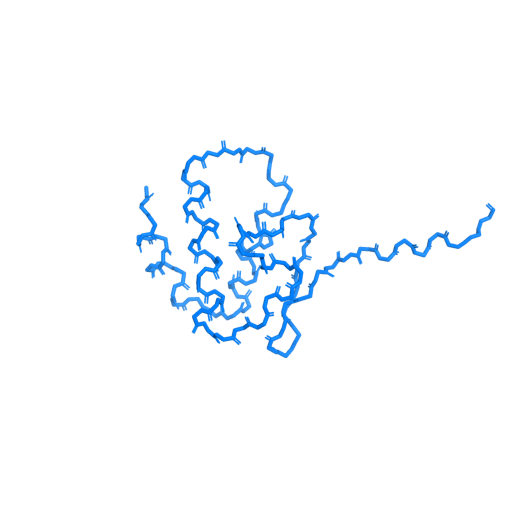56 86 GLN A O 1
ATOM 677 N N . ILE A 1 87 ? -20.667 19.371 22.397 1.00 44.75 87 ILE A N 1
ATOM 678 C CA . ILE A 1 87 ? -21.019 20.376 23.421 1.00 44.75 87 ILE A CA 1
ATOM 679 C C . ILE A 1 87 ? -21.588 21.614 22.731 1.00 44.75 87 ILE A C 1
ATOM 681 O O . ILE A 1 87 ? -21.065 21.968 21.652 1.00 44.75 87 ILE A O 1
#

Organism: NCBI:txid1118202